Protein AF-A0A6B3CYR8-F1 (afdb_monomer_lite)

Foldseek 3Di:
DDDDPPPDDPDDPPPPPPPPPCDPVNVVVVVVCCCVPCNCPVVVVVLCVVQPPCSVVVVVVVVVVVVVVD

Sequence (70 aa):
MSNSTTSTAPQQPVDASLSHGLKQRHLSMIALGGVIGAGLFVGSGAGIAAAGPSIVVAYTLSGLLVMLVM

pLDDT: mean 82.31, std 16.68, range [45.59, 97.69]

Secondary structure (DSSP, 8-state):
----------PPP----------HHHHHHHHHHHIIIIIIIIHHHHHHHHHGGGHHHHHHHHHHHHHHH-

Structure (mmCIF, N/CA/C/O backbone):
data_AF-A0A6B3CYR8-F1
#
_entry.id   AF-A0A6B3CYR8-F1
#
loop_
_atom_site.group_PDB
_atom_site.id
_atom_site.type_symbol
_atom_site.label_atom_id
_atom_site.label_alt_id
_atom_site.label_comp_id
_atom_site.label_asym_id
_atom_site.label_entity_id
_atom_site.label_seq_id
_atom_site.pdbx_PDB_ins_code
_atom_site.Cartn_x
_atom_site.Cartn_y
_atom_site.Cart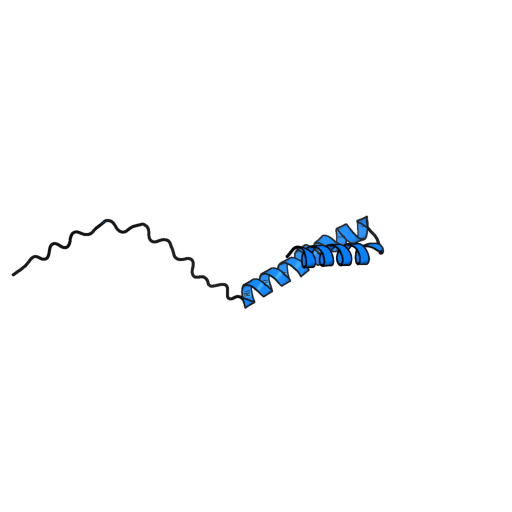n_z
_atom_site.occupancy
_atom_site.B_iso_or_equiv
_atom_site.auth_seq_id
_atom_site.auth_comp_id
_atom_site.auth_asym_id
_atom_site.auth_atom_id
_atom_site.pdbx_PDB_model_num
ATOM 1 N N . MET A 1 1 ? -46.351 -20.322 54.992 1.00 46.69 1 MET A N 1
ATOM 2 C CA . MET A 1 1 ? -45.018 -20.933 54.815 1.00 46.69 1 MET A CA 1
ATOM 3 C C . MET A 1 1 ? -45.026 -21.664 53.486 1.00 46.69 1 MET A C 1
ATOM 5 O O . MET A 1 1 ? -45.839 -22.561 53.358 1.00 46.69 1 MET A O 1
ATOM 9 N N . SER A 1 2 ? -44.208 -21.171 52.544 1.00 45.59 2 SER A N 1
ATOM 10 C CA . SER A 1 2 ? -43.510 -21.872 51.445 1.00 45.59 2 SER A CA 1
ATOM 11 C C . SER A 1 2 ? -44.357 -22.783 50.511 1.00 45.59 2 SER A C 1
ATOM 13 O O . SER A 1 2 ? -45.080 -23.653 50.959 1.00 45.59 2 SER A O 1
ATOM 15 N N . ASN A 1 3 ? -44.357 -22.653 49.181 1.00 50.06 3 ASN A N 1
ATOM 16 C CA . ASN A 1 3 ? -43.191 -22.675 48.302 1.00 50.06 3 ASN A CA 1
ATOM 17 C C . ASN A 1 3 ? -43.489 -21.978 46.960 1.00 50.06 3 ASN A C 1
ATOM 19 O O . ASN A 1 3 ? -44.343 -22.407 46.186 1.00 50.06 3 ASN A O 1
ATOM 23 N N . SER A 1 4 ? -42.688 -20.966 46.650 1.00 54.00 4 SER A N 1
ATOM 24 C CA . SER A 1 4 ? -42.442 -20.445 45.309 1.00 54.00 4 SER A CA 1
ATOM 25 C C . SER A 1 4 ? -41.771 -21.514 44.435 1.00 54.00 4 SER A C 1
ATOM 27 O O . SER A 1 4 ? -40.570 -21.754 44.554 1.00 54.00 4 SER A O 1
ATOM 29 N N . THR A 1 5 ? -42.536 -22.165 43.563 1.00 57.75 5 THR A N 1
ATOM 30 C CA . THR A 1 5 ? -42.013 -23.025 42.490 1.00 57.75 5 THR A CA 1
ATOM 31 C C . THR A 1 5 ? -41.923 -22.211 41.204 1.00 57.75 5 THR A C 1
ATOM 33 O O . THR A 1 5 ? -42.766 -22.287 40.315 1.00 57.75 5 THR A O 1
ATOM 36 N N . THR A 1 6 ? -40.883 -21.383 41.118 1.00 58.12 6 THR A N 1
ATOM 37 C CA . THR A 1 6 ? -40.475 -20.755 39.860 1.00 58.12 6 THR A CA 1
ATOM 38 C C . THR A 1 6 ? -39.805 -21.831 39.013 1.00 58.12 6 THR A C 1
ATOM 40 O O . THR A 1 6 ? -38.688 -22.251 39.302 1.00 58.12 6 THR A O 1
ATOM 43 N N . SER A 1 7 ? -40.524 -22.320 38.005 1.00 54.78 7 SER A N 1
ATOM 44 C CA . SER A 1 7 ? -40.019 -23.276 37.024 1.00 54.78 7 SER A CA 1
ATOM 45 C C . SER A 1 7 ? -38.852 -22.653 36.254 1.00 54.78 7 SER A C 1
ATOM 47 O O . SER A 1 7 ? -39.037 -21.724 35.469 1.00 54.78 7 SER A O 1
ATOM 49 N N . THR A 1 8 ? -37.645 -23.153 36.498 1.00 57.62 8 THR A N 1
ATOM 50 C CA . THR A 1 8 ? -36.414 -22.835 35.773 1.00 57.62 8 THR A CA 1
ATOM 51 C C . THR A 1 8 ? -36.566 -23.277 34.316 1.00 57.62 8 THR A C 1
ATOM 53 O O . THR A 1 8 ? -36.475 -24.461 33.999 1.00 57.62 8 THR A O 1
ATOM 56 N N . ALA A 1 9 ? -36.842 -22.328 33.420 1.00 58.50 9 ALA A N 1
ATOM 57 C CA . ALA A 1 9 ? -36.724 -22.549 31.984 1.00 58.50 9 ALA A CA 1
ATOM 58 C C . ALA A 1 9 ? -35.250 -22.849 31.634 1.00 58.50 9 ALA A C 1
ATOM 60 O O . ALA A 1 9 ? -34.358 -22.237 32.230 1.00 58.50 9 ALA A O 1
ATOM 61 N N . PRO A 1 10 ? -34.964 -23.770 30.695 1.00 56.28 10 PRO A N 1
ATOM 62 C CA . PRO A 1 10 ? -33.600 -24.042 30.260 1.00 56.28 10 PRO A CA 1
ATOM 63 C C . PRO A 1 10 ? -33.000 -22.771 29.649 1.00 56.28 10 PRO A C 1
ATOM 65 O O . PRO A 1 10 ? -33.487 -22.256 28.643 1.00 56.28 10 PRO A O 1
ATOM 68 N N . GLN A 1 11 ? -31.962 -22.247 30.304 1.00 55.66 11 GLN A N 1
ATOM 69 C CA . GLN A 1 11 ? -31.182 -21.103 29.848 1.00 55.66 11 GLN A CA 1
ATOM 70 C C . GLN A 1 11 ? -30.632 -21.408 28.450 1.00 55.66 11 GLN A C 1
ATOM 72 O O . GLN A 1 11 ? -29.867 -22.357 28.269 1.00 55.66 11 GLN A O 1
ATOM 77 N N . GLN A 1 12 ? -31.057 -20.605 27.470 1.00 61.31 12 GLN A N 1
ATOM 78 C CA . GLN A 1 12 ? -30.468 -20.556 26.133 1.00 61.31 12 GLN A CA 1
ATOM 79 C C . GLN A 1 12 ? -28.941 -20.423 26.237 1.00 61.31 12 GLN A C 1
ATOM 81 O O . GLN A 1 12 ? -28.462 -19.807 27.197 1.00 61.31 12 GLN A O 1
ATOM 86 N N . PRO A 1 13 ? -28.179 -20.980 25.274 1.00 57.44 13 PRO A N 1
ATOM 87 C CA . PRO A 1 13 ? -26.729 -20.882 25.273 1.00 57.44 13 PRO A CA 1
ATOM 88 C C . PRO A 1 13 ? -26.367 -19.411 25.422 1.00 57.44 13 PRO A C 1
ATOM 90 O O . PRO A 1 13 ? -26.846 -18.573 24.662 1.00 57.44 13 PRO A O 1
ATOM 93 N N . VAL A 1 14 ? -25.580 -19.099 26.447 1.00 59.53 14 VAL A N 1
ATOM 94 C CA . VAL A 1 14 ? -24.941 -17.799 26.570 1.00 59.53 14 VAL A CA 1
ATOM 95 C C . VAL A 1 14 ? -24.072 -17.640 25.334 1.00 59.53 14 VAL A C 1
ATOM 97 O O . VAL A 1 14 ? -22.972 -18.185 25.266 1.00 59.53 14 VAL A O 1
ATOM 100 N N . ASP A 1 15 ? -24.596 -16.947 24.325 1.00 58.22 15 ASP A N 1
ATOM 101 C CA . ASP A 1 15 ? -23.779 -16.335 23.296 1.00 58.22 15 ASP A CA 1
ATOM 102 C C . ASP A 1 15 ? -22.705 -15.577 24.065 1.00 58.22 15 ASP A C 1
ATOM 104 O O . ASP A 1 15 ? -22.995 -14.598 24.758 1.00 58.22 15 ASP A O 1
ATOM 108 N N . ALA A 1 16 ? -21.486 -16.120 24.064 1.00 63.06 16 ALA A N 1
ATOM 109 C CA . ALA A 1 16 ? -20.333 -15.470 24.641 1.00 63.06 16 ALA A CA 1
ATOM 110 C C . ALA A 1 16 ? -20.217 -14.156 23.882 1.00 63.06 16 ALA A C 1
ATOM 112 O O . ALA A 1 16 ? -19.741 -14.131 22.747 1.00 63.06 16 ALA A O 1
ATOM 113 N N . SER A 1 17 ? -20.769 -13.092 24.467 1.00 58.34 17 SER A N 1
ATOM 114 C CA . SER A 1 17 ? -20.766 -11.772 23.878 1.00 58.34 17 SER A CA 1
ATOM 115 C C . SER A 1 17 ? -19.301 -11.407 23.746 1.00 58.34 17 SER A C 1
ATOM 117 O O . SER A 1 17 ? -18.616 -11.114 24.726 1.00 58.34 17 SER A O 1
ATOM 119 N N . LEU A 1 18 ? -18.781 -11.562 22.528 1.00 63.16 18 LEU A N 1
ATOM 120 C CA . LEU A 1 18 ? -17.428 -11.175 22.190 1.00 63.16 18 LEU A CA 1
ATOM 121 C C . LEU A 1 18 ? -17.331 -9.721 22.617 1.00 63.16 18 LEU A C 1
ATOM 123 O O . LEU A 1 18 ? -17.997 -8.849 22.054 1.00 63.16 18 LEU A O 1
ATOM 127 N N . SER A 1 19 ? -16.571 -9.475 23.680 1.00 60.06 19 SER A N 1
ATOM 128 C CA . SER A 1 19 ? -16.290 -8.128 24.122 1.00 60.06 19 SER A CA 1
ATOM 129 C C . SER A 1 19 ? -15.686 -7.435 22.911 1.00 60.06 19 SER A C 1
ATOM 131 O O . SER A 1 19 ? -14.644 -7.844 22.399 1.00 60.06 19 SER A O 1
ATOM 133 N N . HIS A 1 20 ? -16.397 -6.439 22.382 1.00 62.78 20 HIS A N 1
ATOM 134 C CA . HIS A 1 20 ? -15.980 -5.645 21.231 1.00 62.78 20 HIS A CA 1
ATOM 135 C C . HIS A 1 20 ? -14.795 -4.764 21.681 1.00 62.78 20 HIS A C 1
ATOM 137 O O . HIS A 1 20 ? -14.895 -3.552 21.843 1.00 62.78 20 HIS A O 1
ATOM 143 N N . GLY A 1 21 ? -13.671 -5.401 22.017 1.00 70.75 21 GLY A N 1
ATOM 144 C CA . GLY A 1 21 ? -12.517 -4.799 22.683 1.00 70.75 21 GLY A CA 1
ATOM 145 C C . GLY A 1 21 ? -11.621 -4.025 21.725 1.00 70.75 21 GLY A C 1
ATOM 146 O O . GLY A 1 21 ? -10.770 -3.243 22.153 1.00 70.75 21 GLY A O 1
ATOM 147 N N . LEU A 1 22 ? -11.826 -4.199 20.418 1.00 78.75 22 LEU A N 1
ATOM 148 C CA . LEU A 1 22 ? -11.137 -3.428 19.398 1.00 78.75 22 LEU A CA 1
ATOM 149 C C . LEU A 1 22 ? -11.855 -2.099 19.195 1.00 78.75 22 LEU A C 1
ATOM 151 O O . LEU A 1 22 ? -12.819 -1.976 18.444 1.00 78.75 22 LEU A O 1
ATOM 155 N N . LYS A 1 23 ? -11.330 -1.083 19.879 1.00 87.00 23 LYS A N 1
ATOM 156 C CA . LYS A 1 23 ? -11.670 0.318 19.630 1.00 87.00 23 LYS A CA 1
ATOM 157 C C . LYS A 1 23 ? -11.355 0.660 18.172 1.00 87.00 23 LYS A C 1
ATOM 159 O O . LYS A 1 23 ? -10.387 0.148 17.614 1.00 87.00 23 LYS A O 1
ATOM 164 N N . GLN A 1 24 ? -12.089 1.607 17.593 1.00 87.88 24 GLN A N 1
ATOM 165 C CA . GLN A 1 24 ? -11.888 2.065 16.211 1.00 87.88 24 GLN A CA 1
ATOM 166 C C . GLN A 1 24 ? -10.420 2.396 15.886 1.00 87.88 24 GLN A C 1
ATOM 168 O O . GLN A 1 24 ? -9.915 2.024 14.833 1.00 87.88 24 GLN A O 1
ATOM 173 N N . ARG A 1 25 ? -9.686 2.980 16.843 1.00 92.56 25 ARG A N 1
ATOM 174 C CA . ARG A 1 25 ? -8.244 3.243 16.719 1.00 92.56 25 ARG A CA 1
ATOM 175 C C . ARG A 1 25 ? -7.400 1.978 16.527 1.00 92.56 25 ARG A C 1
ATOM 177 O O . ARG A 1 25 ? -6.427 2.013 15.785 1.00 92.56 25 ARG A O 1
ATOM 184 N N . HIS A 1 26 ? -7.739 0.879 17.198 1.00 93.50 26 HIS A N 1
ATOM 185 C CA . HIS A 1 26 ? -7.019 -0.388 17.060 1.00 93.50 26 HIS A CA 1
ATOM 186 C 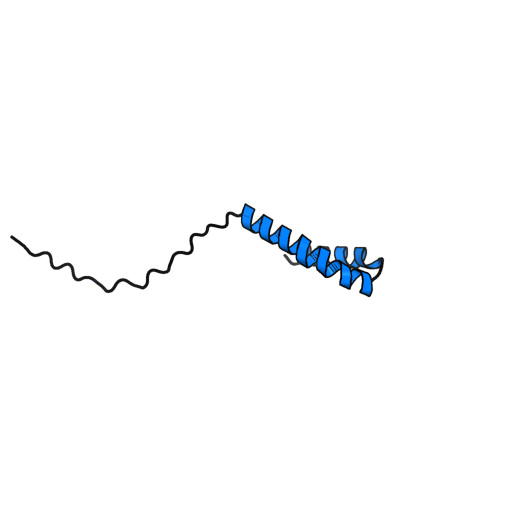C . HIS A 1 26 ? -7.276 -0.976 15.676 1.00 93.50 26 HIS A C 1
ATOM 188 O O . HIS A 1 26 ? -6.338 -1.426 15.032 1.00 93.50 26 HIS A O 1
ATOM 194 N N . LEU A 1 27 ? -8.517 -0.888 15.190 1.00 92.62 27 LEU A N 1
ATOM 195 C CA . LEU A 1 27 ? -8.865 -1.340 13.848 1.00 92.62 27 LEU A CA 1
ATOM 196 C C . LEU A 1 27 ? -8.118 -0.541 12.772 1.00 92.62 27 LEU A C 1
ATOM 198 O O . LEU A 1 27 ? -7.536 -1.136 11.869 1.00 92.62 27 LEU A O 1
ATOM 202 N N . SER A 1 28 ? -8.036 0.785 12.915 1.00 93.69 28 SER A N 1
ATOM 203 C CA . SER A 1 28 ? -7.224 1.622 12.024 1.00 93.69 28 SER A CA 1
ATOM 204 C C . SER A 1 28 ? -5.737 1.264 12.088 1.00 93.69 28 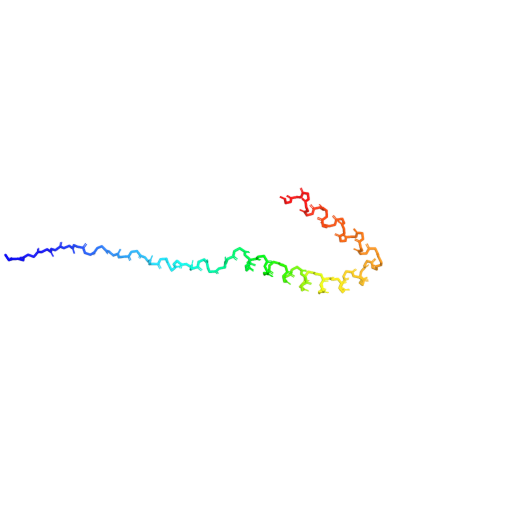SER A C 1
ATOM 206 O O . SER A 1 28 ? -5.099 1.173 11.047 1.00 93.69 28 SER A O 1
ATOM 208 N N . MET A 1 29 ? -5.179 1.011 13.278 1.00 94.75 29 MET A N 1
ATOM 209 C CA . MET A 1 29 ? -3.772 0.601 13.414 1.00 94.75 29 MET A CA 1
ATOM 210 C C . MET A 1 29 ? -3.504 -0.776 12.792 1.00 94.75 29 MET A C 1
ATOM 212 O O . MET A 1 29 ? -2.461 -0.959 12.170 1.00 94.75 29 MET A O 1
ATOM 216 N N . ILE A 1 30 ? -4.442 -1.722 12.902 1.00 94.50 30 ILE A N 1
ATOM 217 C CA . ILE A 1 30 ? -4.348 -3.040 12.256 1.00 94.50 30 ILE A CA 1
ATOM 218 C C . ILE A 1 30 ? -4.393 -2.887 10.732 1.00 94.50 30 ILE A C 1
ATOM 220 O O . ILE A 1 30 ? -3.547 -3.447 10.037 1.00 94.50 30 ILE A O 1
ATOM 224 N N . ALA A 1 31 ? -5.335 -2.095 10.214 1.00 93.75 31 ALA A N 1
ATOM 225 C CA . ALA A 1 31 ? -5.468 -1.851 8.780 1.00 93.75 31 ALA A CA 1
ATOM 226 C C . ALA A 1 31 ? -4.218 -1.169 8.198 1.00 93.75 31 ALA A C 1
ATOM 228 O O . ALA A 1 31 ? -3.670 -1.636 7.199 1.00 93.75 31 ALA A O 1
ATOM 229 N N . LEU A 1 32 ? -3.722 -0.116 8.857 1.00 95.75 32 LEU A N 1
ATOM 230 C CA . LEU A 1 32 ? -2.496 0.578 8.456 1.00 95.75 32 LEU A CA 1
ATOM 231 C C . LEU A 1 32 ? -1.278 -0.350 8.526 1.00 95.75 32 LEU A C 1
ATOM 233 O O . LEU A 1 32 ? -0.481 -0.379 7.592 1.00 95.75 32 LEU A O 1
ATOM 237 N N . GLY A 1 33 ? -1.156 -1.147 9.591 1.00 95.62 33 GLY A N 1
ATOM 238 C CA . GLY A 1 33 ? -0.074 -2.120 9.739 1.00 95.62 33 GLY A CA 1
ATOM 239 C C . GLY A 1 33 ? -0.074 -3.178 8.632 1.00 95.62 33 GLY A C 1
ATOM 240 O O . GLY A 1 33 ? 0.978 -3.468 8.064 1.00 95.62 33 GLY A O 1
ATOM 241 N N . GLY A 1 34 ? -1.246 -3.710 8.273 1.00 94.56 34 GLY A N 1
ATOM 242 C CA . GLY A 1 34 ? -1.392 -4.688 7.192 1.00 94.56 34 GLY A CA 1
ATOM 243 C C . GLY A 1 34 ? -1.067 -4.110 5.813 1.00 94.56 34 GLY A C 1
ATOM 244 O O . GLY A 1 34 ? -0.276 -4.697 5.071 1.00 94.56 34 GLY A O 1
ATOM 245 N N . VAL A 1 35 ? -1.625 -2.937 5.490 1.00 94.19 35 VAL A N 1
ATOM 246 C CA . VAL A 1 35 ? -1.376 -2.247 4.212 1.00 94.19 35 VAL A CA 1
ATOM 247 C C . VAL A 1 35 ? 0.090 -1.854 4.059 1.00 94.19 35 VAL A C 1
ATOM 249 O O . VAL A 1 35 ? 0.645 -2.036 2.981 1.00 94.19 35 VAL A O 1
ATOM 252 N N . ILE A 1 36 ? 0.744 -1.352 5.108 1.00 94.75 36 ILE A N 1
ATOM 253 C CA . ILE A 1 36 ? 2.154 -0.949 5.019 1.00 94.75 36 ILE A CA 1
ATOM 254 C C . ILE A 1 36 ? 3.069 -2.185 4.984 1.00 94.75 36 ILE A C 1
ATOM 256 O O . ILE A 1 36 ? 3.966 -2.249 4.146 1.00 94.75 36 ILE A O 1
ATOM 260 N N . GLY A 1 37 ? 2.835 -3.183 5.843 1.00 92.94 37 GLY A N 1
ATOM 261 C CA . GLY A 1 37 ? 3.682 -4.376 5.950 1.00 92.94 37 GLY A CA 1
ATOM 262 C C . GLY A 1 37 ? 3.527 -5.350 4.778 1.00 92.94 37 GLY A C 1
ATOM 263 O O . GLY A 1 37 ? 4.432 -5.506 3.959 1.00 92.94 37 GLY A O 1
ATOM 264 N N . ALA A 1 38 ? 2.382 -6.026 4.686 1.00 91.25 38 ALA A N 1
ATOM 265 C CA . ALA A 1 38 ? 2.149 -7.024 3.640 1.00 91.25 38 ALA A CA 1
ATOM 266 C C . ALA A 1 38 ? 1.829 -6.377 2.282 1.00 91.25 38 ALA A C 1
ATOM 268 O O . ALA A 1 38 ? 2.272 -6.870 1.248 1.00 91.25 38 ALA A O 1
ATOM 269 N N . GLY A 1 39 ? 1.090 -5.263 2.281 1.00 89.88 39 GLY A N 1
ATOM 270 C CA . GLY A 1 39 ? 0.721 -4.560 1.051 1.00 89.88 39 GLY A CA 1
ATOM 271 C C . GLY A 1 39 ? 1.921 -3.891 0.381 1.00 89.88 39 GLY A C 1
ATOM 272 O O . GLY A 1 39 ? 2.380 -4.340 -0.666 1.00 89.88 39 GLY A O 1
ATOM 273 N N . LEU A 1 40 ? 2.449 -2.825 0.988 1.00 92.81 40 LEU A N 1
ATOM 274 C CA . LEU A 1 40 ? 3.506 -2.019 0.380 1.00 92.81 40 LEU A CA 1
ATOM 275 C C . LEU A 1 40 ? 4.872 -2.700 0.441 1.00 92.81 40 LEU A C 1
ATOM 277 O O . LEU A 1 40 ? 5.530 -2.758 -0.586 1.00 92.81 40 LEU A O 1
ATOM 281 N N . PHE A 1 41 ? 5.329 -3.229 1.577 1.00 89.31 41 PHE A N 1
ATOM 282 C CA . PHE A 1 41 ? 6.692 -3.780 1.648 1.00 89.31 41 PHE A CA 1
ATOM 283 C C . PHE A 1 41 ? 6.831 -5.115 0.910 1.00 89.31 41 PHE A C 1
ATOM 285 O O . PHE A 1 41 ? 7.636 -5.223 -0.018 1.00 89.31 41 PHE A O 1
ATOM 292 N N . VAL A 1 42 ? 6.036 -6.123 1.282 1.00 89.94 42 VAL A N 1
ATOM 293 C CA . VAL A 1 42 ? 6.110 -7.449 0.638 1.00 89.94 42 VAL A CA 1
ATOM 294 C C . VAL A 1 42 ? 5.645 -7.376 -0.822 1.00 89.94 42 VAL A C 1
ATOM 296 O O . VAL A 1 42 ? 6.299 -7.937 -1.702 1.00 89.94 42 VAL A O 1
ATOM 299 N N . GLY A 1 43 ? 4.569 -6.635 -1.104 1.00 89.31 43 GLY A N 1
ATOM 300 C CA . GLY A 1 43 ? 4.039 -6.482 -2.461 1.00 89.31 43 GLY A CA 1
ATOM 301 C C . GLY A 1 43 ? 4.927 -5.656 -3.396 1.00 89.31 43 GLY A C 1
ATOM 302 O O . GLY A 1 43 ? 5.067 -6.011 -4.569 1.00 89.31 43 GLY A O 1
ATOM 303 N N . SER A 1 44 ? 5.587 -4.593 -2.913 1.00 90.81 44 SER A N 1
ATOM 304 C CA . SER A 1 44 ? 6.429 -3.765 -3.793 1.00 90.81 44 SER A CA 1
ATOM 305 C C . SER A 1 44 ? 7.657 -4.502 -4.299 1.00 90.81 44 SER A C 1
ATOM 307 O O . SER A 1 44 ? 8.057 -4.236 -5.422 1.00 90.81 44 SER A O 1
ATOM 309 N N . GLY A 1 45 ? 8.235 -5.452 -3.558 1.00 89.06 45 GLY A N 1
ATOM 310 C CA . GLY A 1 45 ? 9.368 -6.233 -4.073 1.00 89.06 45 GLY A CA 1
ATOM 311 C C . GLY A 1 45 ? 9.026 -6.955 -5.383 1.00 89.06 45 GLY A C 1
ATOM 312 O O . GLY A 1 45 ? 9.720 -6.798 -6.388 1.00 89.06 45 GLY A O 1
ATOM 313 N N . ALA A 1 46 ? 7.903 -7.678 -5.394 1.00 88.50 46 ALA A N 1
ATOM 314 C CA . ALA A 1 46 ? 7.410 -8.369 -6.585 1.00 88.50 46 ALA A CA 1
ATOM 315 C C . ALA A 1 46 ? 6.934 -7.389 -7.667 1.00 88.50 46 ALA A C 1
ATOM 317 O O . ALA A 1 46 ? 7.227 -7.569 -8.850 1.00 88.50 46 ALA A O 1
ATOM 318 N N . GLY A 1 47 ? 6.236 -6.325 -7.267 1.00 90.06 47 GLY A N 1
ATOM 319 C CA . GLY A 1 47 ? 5.751 -5.317 -8.199 1.00 90.06 47 GLY A CA 1
ATOM 320 C C . GLY A 1 47 ? 6.886 -4.566 -8.902 1.00 90.06 47 GLY A C 1
ATOM 321 O O . GLY A 1 47 ? 6.817 -4.356 -10.109 1.00 90.06 47 GLY A O 1
ATOM 322 N N . ILE A 1 48 ? 7.935 -4.168 -8.176 1.00 93.06 48 ILE A N 1
ATOM 323 C CA . ILE A 1 48 ? 9.074 -3.424 -8.730 1.00 93.06 48 ILE A CA 1
ATOM 324 C C . ILE A 1 48 ? 9.829 -4.330 -9.703 1.00 93.06 48 ILE A C 1
ATOM 326 O O . ILE A 1 48 ? 10.203 -3.878 -10.781 1.00 93.06 48 ILE A O 1
ATOM 330 N N . ALA A 1 49 ? 10.006 -5.610 -9.363 1.00 93.00 49 ALA A N 1
ATOM 331 C CA . ALA A 1 49 ? 10.634 -6.580 -10.256 1.00 93.00 49 ALA A CA 1
ATOM 332 C C . ALA A 1 49 ? 9.845 -6.775 -11.564 1.00 93.00 49 ALA A C 1
ATOM 334 O O . ALA A 1 49 ? 10.451 -6.924 -12.622 1.00 93.00 49 ALA A O 1
ATOM 335 N N . ALA A 1 50 ? 8.510 -6.748 -11.506 1.00 92.38 50 ALA A N 1
ATOM 336 C CA . ALA A 1 50 ? 7.654 -6.940 -12.675 1.00 92.38 50 ALA A CA 1
ATOM 337 C C . ALA A 1 50 ? 7.473 -5.669 -13.527 1.00 92.38 50 ALA A C 1
ATOM 339 O O . ALA A 1 50 ? 7.512 -5.736 -14.753 1.00 92.38 50 ALA A O 1
ATOM 340 N N . ALA A 1 51 ? 7.252 -4.514 -12.894 1.00 91.75 51 ALA A N 1
ATOM 341 C CA . ALA A 1 51 ? 6.864 -3.270 -13.565 1.00 91.75 51 ALA A CA 1
ATOM 342 C C . ALA A 1 51 ? 8.016 -2.257 -13.709 1.00 91.75 51 ALA A C 1
ATOM 344 O O . ALA A 1 51 ? 7.900 -1.278 -14.457 1.00 91.75 51 ALA A O 1
ATOM 345 N N . GLY A 1 52 ? 9.126 -2.445 -12.992 1.00 91.38 52 GLY A N 1
ATOM 346 C CA . GLY A 1 52 ? 10.232 -1.491 -12.968 1.00 91.38 52 GLY A CA 1
ATOM 347 C C . GLY A 1 52 ? 9.778 -0.098 -12.496 1.00 91.38 52 GLY A C 1
ATOM 348 O O . GLY A 1 52 ? 8.894 0.008 -11.644 1.00 91.38 52 GLY A O 1
ATOM 349 N N . PRO A 1 53 ? 10.322 0.999 -13.057 1.00 94.56 53 PRO A N 1
ATOM 350 C CA . PRO A 1 53 ? 9.974 2.368 -12.651 1.00 94.56 53 PRO A CA 1
ATOM 351 C C . PRO A 1 53 ? 8.486 2.719 -12.810 1.00 94.56 53 PRO A C 1
ATOM 353 O O . PRO A 1 53 ? 7.987 3.624 -12.143 1.00 94.56 53 PRO A O 1
ATOM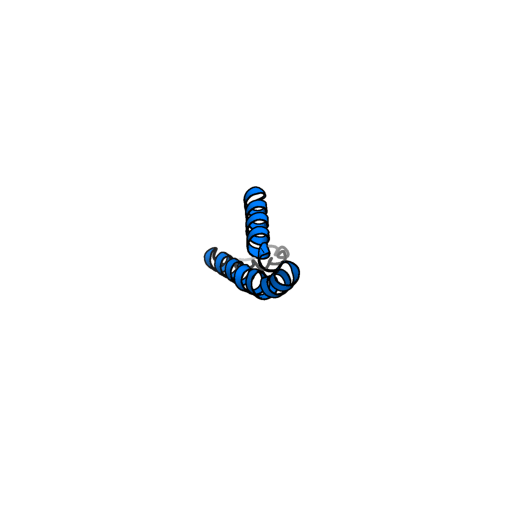 356 N N . SER A 1 54 ? 7.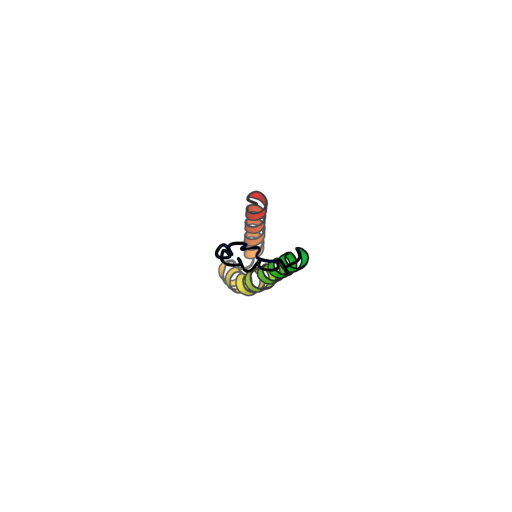761 1.998 -13.674 1.00 95.81 54 SER A N 1
ATOM 357 C CA . SER A 1 54 ? 6.341 2.253 -13.942 1.00 95.81 54 SER A CA 1
ATOM 358 C C . SER A 1 54 ? 5.409 1.862 -12.787 1.00 95.81 54 SER A C 1
ATOM 360 O O . SER A 1 54 ? 4.237 2.242 -12.790 1.00 95.81 54 SER A O 1
ATOM 362 N N . ILE A 1 55 ? 5.923 1.178 -11.757 1.00 95.19 55 ILE A N 1
ATOM 363 C CA . ILE A 1 55 ? 5.144 0.785 -10.577 1.00 95.19 55 ILE A CA 1
ATOM 364 C C . ILE A 1 55 ? 4.484 1.962 -9.858 1.00 95.19 55 ILE A C 1
ATOM 366 O O . ILE A 1 55 ? 3.400 1.808 -9.301 1.00 95.19 55 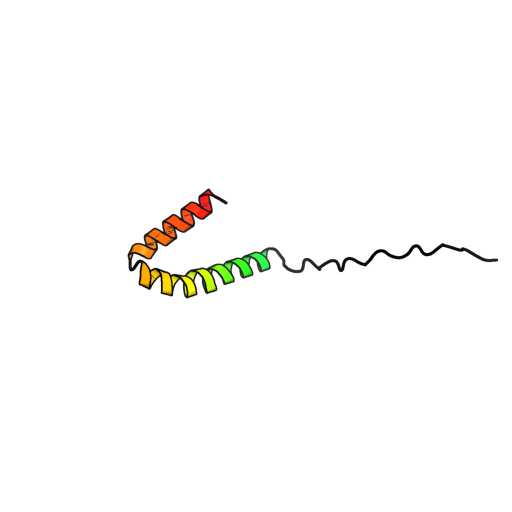ILE A O 1
ATOM 370 N N . VAL A 1 56 ? 5.099 3.146 -9.893 1.00 94.00 56 VAL A N 1
ATOM 371 C CA . VAL A 1 56 ? 4.518 4.347 -9.283 1.00 94.00 56 VAL A CA 1
ATOM 372 C C . VAL A 1 56 ? 3.164 4.646 -9.924 1.00 94.00 56 VAL A C 1
ATOM 374 O O . VAL A 1 56 ? 2.172 4.801 -9.222 1.00 94.00 56 VAL A O 1
ATOM 377 N N . VAL A 1 57 ? 3.099 4.614 -11.258 1.00 96.12 57 VAL A N 1
ATOM 378 C CA . VAL A 1 57 ? 1.857 4.834 -12.010 1.00 96.12 57 VAL A CA 1
ATOM 379 C C . VAL A 1 57 ? 0.846 3.724 -11.720 1.00 96.12 57 VAL A C 1
ATOM 381 O O . VAL A 1 57 ? -0.329 4.012 -11.503 1.00 96.12 57 VAL A O 1
ATOM 384 N N . ALA A 1 58 ? 1.296 2.467 -11.654 1.00 93.88 58 ALA A N 1
ATOM 385 C CA . ALA A 1 58 ? 0.429 1.329 -11.351 1.00 93.88 58 ALA A CA 1
ATOM 386 C C . ALA A 1 58 ? -0.210 1.432 -9.952 1.00 93.88 58 ALA A C 1
ATOM 388 O O . ALA A 1 58 ? -1.420 1.240 -9.819 1.00 93.88 58 ALA A O 1
ATOM 389 N N . TYR A 1 59 ? 0.562 1.791 -8.919 1.00 93.69 59 TYR A N 1
ATOM 390 C CA . TYR A 1 59 ? 0.029 2.001 -7.569 1.00 93.69 59 TYR A CA 1
ATOM 391 C C . TYR A 1 59 ? -0.892 3.215 -7.490 1.00 93.69 59 TYR A C 1
ATOM 393 O O . TYR A 1 59 ? -1.926 3.136 -6.829 1.00 93.69 59 TYR A O 1
ATOM 401 N N . THR A 1 60 ? -0.562 4.319 -8.165 1.00 95.69 60 THR A N 1
ATOM 402 C CA . THR A 1 60 ? -1.433 5.501 -8.198 1.00 95.69 60 THR A CA 1
ATOM 403 C C . THR A 1 60 ? -2.774 5.185 -8.855 1.00 95.69 60 THR A C 1
ATOM 405 O O . THR A 1 60 ? -3.812 5.513 -8.288 1.00 95.69 60 THR A O 1
ATOM 408 N N . LEU A 1 61 ? -2.774 4.509 -10.009 1.00 97.00 61 LEU A N 1
ATOM 409 C CA . LEU A 1 61 ? -4.006 4.109 -10.692 1.00 97.00 61 LEU A CA 1
ATOM 410 C C . LEU A 1 61 ? -4.816 3.105 -9.869 1.00 97.00 61 LEU A C 1
ATOM 412 O O . LEU A 1 61 ? -6.021 3.277 -9.721 1.00 97.00 61 LEU A O 1
ATOM 416 N N . SER A 1 62 ? -4.163 2.094 -9.293 1.00 94.00 62 SER A N 1
ATOM 417 C CA . SER A 1 62 ? -4.828 1.111 -8.432 1.00 94.00 62 SER A CA 1
ATOM 418 C C . SER A 1 62 ? -5.463 1.774 -7.203 1.00 94.00 62 SER A C 1
ATOM 420 O O . SER A 1 62 ? -6.642 1.565 -6.926 1.00 94.00 62 SER A O 1
ATOM 422 N N . GLY A 1 63 ? -4.726 2.654 -6.517 1.00 94.50 63 GLY A N 1
ATOM 423 C CA . GLY A 1 63 ? -5.238 3.410 -5.373 1.00 94.50 63 GLY A CA 1
ATOM 424 C C . GLY A 1 63 ? -6.400 4.336 -5.739 1.00 94.50 63 GLY A C 1
ATOM 425 O O . GLY A 1 63 ? -7.377 4.410 -4.996 1.00 94.50 63 GLY A O 1
ATOM 426 N N . LEU A 1 64 ? -6.335 4.988 -6.905 1.00 97.69 64 LEU A N 1
ATOM 427 C CA . LEU A 1 64 ? -7.429 5.813 -7.418 1.00 97.69 64 LEU A CA 1
ATOM 428 C C . LEU A 1 64 ? -8.685 4.972 -7.676 1.00 97.69 64 LEU A C 1
ATOM 430 O O . LEU A 1 64 ? -9.773 5.360 -7.263 1.00 97.69 64 LEU A O 1
ATOM 434 N N . LEU A 1 65 ? -8.544 3.809 -8.319 1.00 97.31 65 LEU A N 1
ATOM 435 C CA . LEU A 1 65 ? -9.671 2.909 -8.568 1.00 97.31 65 LEU A CA 1
ATOM 436 C C . LEU A 1 65 ? -10.309 2.428 -7.262 1.00 97.31 65 LEU A C 1
ATOM 438 O O . LEU A 1 65 ? -11.530 2.434 -7.155 1.00 97.31 65 LEU A O 1
ATOM 442 N N . VAL A 1 66 ? -9.507 2.070 -6.256 1.00 94.75 66 VAL A N 1
ATOM 443 C CA . VAL A 1 66 ? -10.029 1.677 -4.936 1.00 94.75 66 VAL A CA 1
ATOM 444 C C . VAL A 1 66 ? -10.795 2.829 -4.280 1.00 94.75 66 VAL A C 1
ATOM 446 O O . VAL A 1 66 ? -11.881 2.599 -3.760 1.00 94.75 66 VAL A O 1
ATOM 449 N N . MET A 1 67 ? -10.272 4.059 -4.345 1.00 95.75 67 MET A N 1
ATOM 450 C CA . MET A 1 67 ? -10.940 5.254 -3.808 1.00 95.75 67 MET A CA 1
ATOM 451 C C . MET A 1 67 ? -12.254 5.584 -4.533 1.00 95.75 67 MET A C 1
ATOM 453 O O . MET A 1 67 ? -13.159 6.134 -3.924 1.00 95.75 67 MET A O 1
ATOM 457 N N . LEU A 1 68 ? -12.363 5.286 -5.830 1.00 96.50 68 LEU A N 1
ATOM 458 C CA . LEU A 1 68 ? -13.596 5.517 -6.589 1.00 96.50 68 LEU A CA 1
ATOM 459 C C . LEU A 1 68 ? -14.668 4.448 -6.333 1.00 96.50 68 LEU A C 1
ATOM 461 O O . LEU A 1 68 ? -15.848 4.713 -6.547 1.00 96.50 68 LEU A O 1
ATOM 465 N N . VAL A 1 69 ? -14.260 3.237 -5.950 1.00 95.69 69 VAL A N 1
ATOM 466 C CA . VAL A 1 69 ? -15.162 2.094 -5.743 1.00 95.69 69 VAL A CA 1
ATOM 467 C C . VAL A 1 69 ? -15.693 2.017 -4.308 1.00 95.69 69 VAL A C 1
ATOM 469 O O . VAL A 1 69 ? -16.838 1.604 -4.124 1.00 95.69 69 VAL A O 1
ATOM 472 N N . MET A 1 70 ? -14.867 2.357 -3.313 1.00 90.62 70 MET A N 1
ATOM 473 C CA . MET A 1 70 ? -15.252 2.430 -1.893 1.00 90.62 70 MET A CA 1
ATOM 474 C C . MET A 1 70 ? -15.908 3.767 -1.563 1.00 90.62 70 MET A C 1
ATOM 476 O O . MET A 1 70 ? -16.981 3.735 -0.922 1.00 90.62 70 MET A O 1
#

Radius of gyration: 25.98 Å; chains: 1; bounding box: 56×30×69 Å